Protein AF-A0A0N8PZY9-F1 (afdb_monomer)

Nearest PDB structures (foldseek):
  3bb5-assembly2_C  TM=7.639E-01  e=2.512E-04  Jannaschia sp. CCS1
  5awv-assembly1_A  TM=4.792E-01  e=1.477E+00  Nonomuraea gerenzanensis
  7oq4-assembly1_E  TM=2.740E-01  e=3.256E-01  Sulfolobus acidocaldarius DSM 639
  7d59-assembly1_G  TM=3.277E-01  e=2.192E+00  Homo sapiens
  8exx-assembly1_A  TM=3.166E-01  e=9.313E+00  Human alphaherpesvirus 1 strain KOS

Secondary structure (DSSP, 8-state):
-PPEEEEEEE---TT--HHHHHHHHHHHHHHHHH-BSSTTS--B-EEEEEEE---SSS--TT--EEEEEEESSHHHHHHHHHT-HHHHHHHHHH-

Structure (mmCIF, N/CA/C/O backbone):
data_AF-A0A0N8PZY9-F1
#
_entry.id   AF-A0A0N8PZY9-F1
#
loop_
_atom_site.group_PDB
_atom_site.id
_atom_site.type_symbol
_atom_site.label_atom_id
_atom_site.label_alt_id
_atom_site.label_comp_id
_atom_site.label_asym_id
_atom_site.label_entity_id
_atom_site.label_seq_id
_atom_site.pdbx_PDB_ins_code
_atom_site.Cartn_x
_atom_site.Cartn_y
_atom_site.Cartn_z
_atom_site.occupancy
_atom_site.B_iso_or_equiv
_atom_site.auth_seq_id
_atom_site.auth_comp_id
_atom_site.auth_asym_id
_atom_site.auth_atom_id
_atom_site.pdbx_PDB_model_num
ATOM 1 N N . MET A 1 1 ? -3.127 -1.964 -24.586 1.00 65.44 1 MET A N 1
ATOM 2 C CA . MET A 1 1 ? -4.058 -2.603 -23.627 1.00 65.44 1 MET A CA 1
ATOM 3 C C . MET A 1 1 ? -4.327 -1.613 -22.508 1.00 65.44 1 MET A C 1
ATOM 5 O O . MET A 1 1 ? -3.447 -0.804 -22.242 1.00 65.44 1 MET A O 1
ATOM 9 N N . ALA A 1 2 ? -5.522 -1.621 -21.916 1.00 82.38 2 ALA A N 1
ATOM 10 C CA . ALA A 1 2 ? -5.806 -0.769 -20.761 1.00 82.38 2 ALA A CA 1
ATOM 11 C C . ALA A 1 2 ? -4.956 -1.213 -19.552 1.00 82.38 2 ALA A C 1
ATOM 13 O O . ALA A 1 2 ? -4.684 -2.413 -19.434 1.00 82.38 2 ALA A O 1
ATOM 14 N N . PRO A 1 3 ? -4.526 -0.282 -18.683 1.00 92.38 3 PRO A N 1
ATOM 15 C CA . PRO A 1 3 ? -3.793 -0.628 -17.471 1.00 92.38 3 PRO A CA 1
ATOM 16 C C . PRO A 1 3 ? -4.652 -1.478 -16.522 1.00 92.38 3 PRO A C 1
ATOM 18 O O . PRO A 1 3 ? -5.883 -1.451 -16.577 1.00 92.38 3 PRO A O 1
ATOM 21 N N . ILE A 1 4 ? -4.002 -2.243 -15.646 1.00 97.62 4 ILE A N 1
ATOM 22 C CA . ILE A 1 4 ? -4.669 -3.058 -14.627 1.00 97.62 4 ILE A CA 1
ATOM 23 C C . ILE A 1 4 ? -4.893 -2.208 -13.379 1.00 97.62 4 ILE A C 1
ATOM 25 O O . ILE A 1 4 ? -3.930 -1.740 -12.776 1.00 97.62 4 ILE A O 1
ATOM 29 N N . THR A 1 5 ? -6.151 -2.065 -12.964 1.00 98.12 5 THR A N 1
ATOM 30 C CA . THR A 1 5 ? -6.525 -1.433 -11.693 1.00 98.12 5 THR A CA 1
ATOM 31 C C . THR A 1 5 ? -6.714 -2.495 -10.614 1.00 98.12 5 THR A C 1
ATOM 33 O O . THR A 1 5 ? -7.546 -3.392 -10.752 1.00 98.12 5 THR A O 1
ATOM 36 N N . HIS A 1 6 ? -5.953 -2.389 -9.531 1.00 98.06 6 HIS A N 1
ATOM 37 C CA . HIS A 1 6 ? -6.051 -3.247 -8.356 1.00 98.06 6 HIS A CA 1
ATOM 38 C C . HIS A 1 6 ? -6.552 -2.416 -7.172 1.00 98.06 6 HIS A C 1
ATOM 40 O O . HIS A 1 6 ? -5.982 -1.372 -6.870 1.00 98.06 6 HIS A O 1
ATOM 46 N N . ILE A 1 7 ? -7.635 -2.849 -6.527 1.00 98.12 7 ILE A N 1
ATOM 47 C CA . ILE A 1 7 ? -8.283 -2.096 -5.446 1.00 98.12 7 ILE A CA 1
ATOM 48 C C . ILE A 1 7 ? -8.150 -2.884 -4.151 1.00 98.12 7 ILE A C 1
ATOM 50 O O . ILE A 1 7 ? -8.532 -4.053 -4.092 1.00 98.12 7 ILE A O 1
ATOM 54 N N . VAL A 1 8 ? -7.650 -2.219 -3.114 1.00 97.69 8 VAL A N 1
ATOM 55 C CA . VAL A 1 8 ? -7.496 -2.774 -1.772 1.00 97.69 8 VAL A CA 1
ATOM 56 C C . VAL A 1 8 ? -8.321 -1.929 -0.812 1.00 97.69 8 VAL A C 1
ATOM 58 O O . VAL A 1 8 ? -8.090 -0.732 -0.684 1.00 97.69 8 VAL A O 1
ATOM 61 N N . ALA A 1 9 ? -9.280 -2.546 -0.127 1.00 96.94 9 ALA A N 1
ATOM 62 C CA . ALA A 1 9 ? -10.056 -1.912 0.932 1.00 96.94 9 ALA A CA 1
ATOM 63 C C . ALA A 1 9 ? -10.026 -2.801 2.172 1.00 96.94 9 ALA A C 1
ATOM 65 O O . ALA A 1 9 ? -10.296 -4.001 2.086 1.00 96.94 9 ALA A O 1
ATOM 66 N N . PHE A 1 10 ? -9.702 -2.223 3.327 1.00 96.50 10 PHE A N 1
ATOM 67 C CA . PHE A 1 10 ? -9.627 -2.972 4.579 1.00 96.50 10 PHE A CA 1
ATOM 68 C C . PHE A 1 10 ? -10.071 -2.146 5.787 1.00 96.50 10 PHE A C 1
ATOM 70 O O . PHE A 1 10 ? -10.272 -0.929 5.724 1.00 96.50 10 PHE A O 1
ATOM 77 N N . ARG A 1 11 ? -10.263 -2.861 6.894 1.00 95.94 11 ARG A N 1
ATOM 78 C CA . ARG A 1 11 ? -10.515 -2.330 8.233 1.00 95.94 11 ARG A CA 1
ATOM 79 C C . ARG A 1 11 ? -9.478 -2.903 9.185 1.00 95.94 11 ARG A C 1
ATOM 81 O O . ARG A 1 11 ? -9.027 -4.031 8.978 1.00 95.94 11 ARG A O 1
ATOM 88 N N . TYR A 1 12 ? -9.136 -2.157 10.217 1.00 96.00 12 TYR A N 1
ATOM 89 C CA . TYR A 1 12 ? -8.205 -2.592 11.243 1.00 96.00 12 TYR A CA 1
ATOM 90 C C . TYR A 1 12 ? -8.911 -3.440 12.303 1.00 96.00 12 TYR A C 1
ATOM 92 O O . TYR A 1 12 ? -10.143 -3.517 12.379 1.00 96.00 12 TYR A O 1
ATOM 100 N N . LYS A 1 13 ? -8.118 -4.102 13.149 1.00 95.94 13 LYS A N 1
ATOM 101 C CA . LYS A 1 13 ? -8.655 -4.742 14.351 1.00 95.94 13 LYS A CA 1
ATOM 102 C C . LYS A 1 13 ? -9.120 -3.638 15.317 1.00 95.94 13 LYS A C 1
ATOM 104 O O . LYS A 1 13 ? -8.502 -2.576 15.357 1.00 95.94 13 LYS A O 1
ATOM 109 N N . PRO A 1 14 ? -10.152 -3.874 16.149 1.00 95.25 14 PRO A N 1
ATOM 110 C CA . PRO A 1 14 ? -10.634 -2.865 17.100 1.00 95.25 14 PRO A CA 1
ATOM 111 C C . PRO A 1 14 ? -9.576 -2.368 18.096 1.00 95.25 14 PRO A C 1
ATOM 113 O O . PRO A 1 14 ? -9.730 -1.300 18.672 1.00 95.25 14 PRO A O 1
ATOM 116 N N . THR A 1 15 ? -8.519 -3.152 18.315 1.00 96.31 15 THR A N 1
ATOM 117 C CA . THR A 1 15 ? -7.418 -2.847 19.236 1.00 96.31 15 THR A CA 1
ATOM 118 C C . THR A 1 15 ? -6.261 -2.090 18.582 1.00 96.31 15 THR A C 1
ATOM 120 O O . THR A 1 15 ? -5.302 -1.776 19.277 1.00 96.31 15 THR A O 1
ATOM 123 N N . THR A 1 16 ? -6.308 -1.845 17.268 1.00 97.06 16 THR A N 1
ATOM 124 C CA . THR A 1 16 ? -5.241 -1.144 16.544 1.00 97.06 16 THR A CA 1
ATOM 125 C C . THR A 1 16 ? -5.254 0.343 16.891 1.00 97.06 16 THR A C 1
ATOM 127 O O . THR A 1 16 ? -6.282 1.009 16.750 1.00 97.06 16 THR A O 1
ATOM 130 N N . LEU A 1 17 ? -4.104 0.861 17.318 1.00 97.19 17 LEU A N 1
ATOM 131 C CA . LEU A 1 17 ? -3.905 2.257 17.698 1.00 97.19 17 LEU A CA 1
ATOM 132 C C . LEU A 1 17 ? -3.859 3.167 16.469 1.00 97.19 17 LEU A C 1
ATOM 134 O O . LEU A 1 17 ? -3.390 2.772 15.403 1.00 97.19 17 LEU A O 1
ATOM 138 N N . ASP A 1 18 ? -4.250 4.431 16.625 1.00 95.62 18 ASP A N 1
ATOM 139 C CA . ASP A 1 18 ? -4.233 5.402 15.522 1.00 95.62 18 ASP A CA 1
ATOM 140 C C . ASP A 1 18 ? -2.830 5.608 14.925 1.00 95.62 18 ASP A C 1
ATOM 142 O O . ASP A 1 18 ? -2.691 5.792 13.715 1.00 95.62 18 ASP A O 1
ATOM 146 N N . SER A 1 19 ? -1.777 5.509 15.743 1.00 97.25 19 SER A N 1
ATOM 147 C CA . SER A 1 19 ? -0.387 5.553 15.273 1.00 97.25 19 SER A CA 1
ATOM 148 C C . SER A 1 19 ? -0.032 4.365 14.377 1.00 97.25 19 SER A C 1
ATOM 150 O O . SER A 1 19 ? 0.670 4.539 13.385 1.00 97.25 19 SER A O 1
ATOM 152 N N . GLU A 1 20 ? -0.540 3.170 14.685 1.00 97.19 20 GLU A N 1
ATOM 153 C CA . GLU A 1 20 ? -0.351 1.970 13.864 1.00 97.19 20 GLU A CA 1
ATOM 154 C C . GLU A 1 20 ? -1.133 2.087 12.553 1.00 97.19 20 GLU A C 1
ATOM 156 O O . GLU A 1 20 ? -0.595 1.795 11.487 1.00 97.19 20 GLU A O 1
ATOM 161 N N . LYS A 1 21 ? -2.370 2.604 12.600 1.00 96.81 21 LYS A N 1
ATOM 162 C CA . LYS A 1 21 ? -3.162 2.885 11.389 1.00 96.81 21 LYS A CA 1
ATOM 163 C C . LYS A 1 21 ? -2.444 3.872 10.473 1.00 96.81 21 LYS A C 1
ATOM 165 O O . LYS A 1 21 ? -2.378 3.663 9.263 1.00 96.81 21 LYS A O 1
ATOM 170 N N . HIS A 1 22 ? -1.883 4.937 11.045 1.00 96.25 22 HIS A N 1
ATOM 171 C CA . HIS A 1 22 ? -1.107 5.920 10.296 1.00 96.25 22 HIS A CA 1
ATOM 172 C C . HIS A 1 22 ? 0.158 5.305 9.684 1.00 96.25 22 HIS A C 1
ATOM 174 O O . HIS A 1 22 ? 0.474 5.571 8.522 1.00 96.25 22 HIS A O 1
ATOM 180 N N . LEU A 1 23 ? 0.859 4.451 10.435 1.00 97.38 23 LEU A N 1
ATOM 181 C CA . LEU A 1 23 ? 2.039 3.742 9.948 1.00 97.38 23 LEU A CA 1
ATOM 182 C C . LEU A 1 23 ? 1.695 2.832 8.764 1.00 97.38 23 LEU A C 1
ATOM 184 O O . LEU A 1 23 ? 2.369 2.897 7.740 1.00 97.38 23 LEU A O 1
ATOM 188 N N . VAL A 1 24 ? 0.629 2.035 8.861 1.00 97.69 24 VAL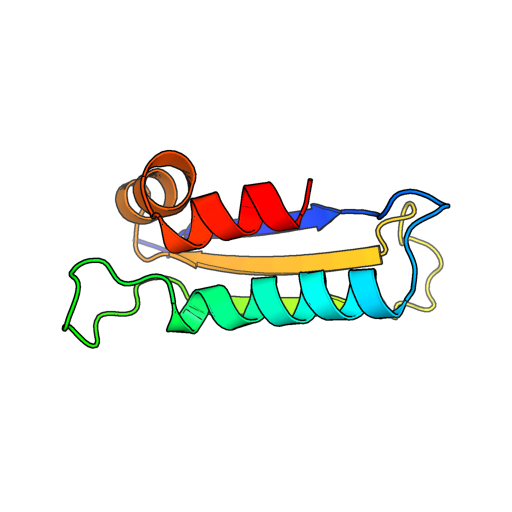 A N 1
ATOM 189 C CA . VAL A 1 24 ? 0.188 1.160 7.764 1.00 97.69 24 VAL A CA 1
ATOM 190 C C . VAL A 1 24 ? -0.216 1.985 6.544 1.00 97.69 24 VAL A C 1
ATOM 192 O O . VAL A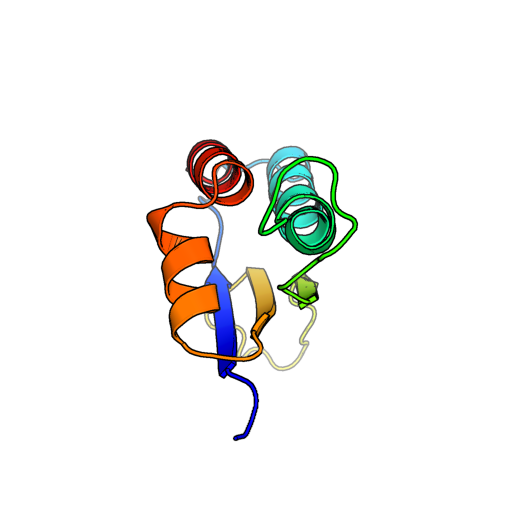 1 24 ? 0.235 1.697 5.438 1.00 97.69 24 VAL A O 1
ATOM 195 N N . ALA A 1 25 ? -1.015 3.040 6.724 1.00 97.19 25 ALA A N 1
ATOM 196 C CA . ALA A 1 25 ? -1.474 3.873 5.615 1.00 97.19 25 ALA A CA 1
ATOM 197 C C . ALA A 1 25 ? -0.321 4.591 4.888 1.00 97.19 25 ALA A C 1
ATOM 199 O O . ALA A 1 25 ? -0.269 4.580 3.658 1.00 97.19 25 ALA A O 1
ATOM 200 N N . SER A 1 26 ? 0.618 5.184 5.632 1.00 97.56 26 SER A N 1
ATOM 201 C CA . SER A 1 26 ? 1.798 5.843 5.050 1.00 97.56 26 SER A CA 1
ATOM 202 C C . SER A 1 26 ? 2.746 4.845 4.379 1.00 97.56 26 SER A C 1
ATOM 204 O O . SER A 1 26 ? 3.223 5.109 3.277 1.00 97.56 26 SER A O 1
ATOM 206 N N . SER A 1 27 ? 2.948 3.668 4.980 1.00 97.50 27 SER A N 1
ATOM 207 C CA . SER A 1 27 ? 3.758 2.593 4.393 1.00 97.50 27 SER A CA 1
ATOM 208 C C . SER A 1 27 ? 3.143 2.041 3.105 1.00 97.50 27 SER A C 1
ATOM 210 O O . SER A 1 27 ? 3.877 1.753 2.165 1.00 97.50 27 SER A O 1
ATOM 212 N N . PHE A 1 28 ? 1.809 1.943 3.021 1.00 97.94 28 PHE A N 1
ATOM 213 C CA . PHE A 1 28 ? 1.121 1.518 1.798 1.00 97.94 28 PHE A CA 1
ATOM 214 C C . PHE A 1 28 ? 1.378 2.503 0.650 1.00 97.94 28 PHE A C 1
ATOM 216 O O . PHE A 1 28 ? 1.708 2.090 -0.459 1.00 97.94 28 PHE A O 1
ATOM 223 N N . LEU A 1 29 ? 1.254 3.811 0.907 1.00 97.62 29 LEU A N 1
ATOM 224 C CA . LEU A 1 29 ? 1.511 4.843 -0.105 1.00 97.62 29 LEU A CA 1
ATOM 225 C C . LEU A 1 29 ? 2.972 4.836 -0.572 1.00 97.62 29 LEU A C 1
ATOM 227 O O . LEU A 1 29 ? 3.225 4.986 -1.764 1.00 97.62 29 LEU A O 1
ATOM 231 N N . ALA A 1 30 ? 3.917 4.592 0.339 1.00 97.25 30 ALA A N 1
ATOM 232 C CA . ALA A 1 30 ? 5.341 4.521 0.018 1.00 97.25 30 ALA A CA 1
ATOM 233 C C . ALA A 1 30 ? 5.699 3.377 -0.951 1.00 97.25 30 ALA A C 1
ATOM 235 O O . ALA A 1 30 ? 6.752 3.427 -1.582 1.00 97.25 30 ALA A O 1
ATOM 236 N N . LEU A 1 31 ? 4.834 2.368 -1.135 1.00 96.94 31 LEU A N 1
ATOM 237 C CA . LEU A 1 31 ? 5.080 1.279 -2.088 1.00 96.94 31 LEU A CA 1
ATOM 238 C C . LEU A 1 31 ? 5.244 1.765 -3.529 1.00 96.94 31 LEU A C 1
ATOM 240 O O . LEU A 1 31 ? 5.977 1.135 -4.282 1.00 96.94 31 LEU A O 1
ATOM 244 N N . GLN A 1 32 ? 4.635 2.891 -3.911 1.00 95.69 32 GLN A N 1
ATOM 245 C CA . GLN A 1 32 ? 4.849 3.460 -5.248 1.00 95.69 32 GLN A CA 1
ATOM 246 C C . GLN A 1 32 ? 6.321 3.829 -5.504 1.00 95.69 32 GLN A C 1
ATOM 248 O O . GLN A 1 32 ? 6.774 3.804 -6.643 1.00 95.69 32 GLN A O 1
ATOM 253 N N . ASP A 1 33 ? 7.054 4.173 -4.442 1.00 93.81 33 ASP A N 1
ATOM 254 C CA . ASP A 1 33 ? 8.450 4.596 -4.499 1.00 93.81 33 ASP A CA 1
ATOM 255 C C . ASP A 1 33 ? 9.413 3.446 -4.185 1.00 93.81 33 ASP A C 1
ATOM 257 O O . ASP A 1 33 ? 10.547 3.449 -4.658 1.00 93.81 33 ASP A O 1
ATOM 261 N N . LEU A 1 34 ? 8.965 2.469 -3.390 1.00 94.06 34 LEU A N 1
ATOM 262 C CA . LEU A 1 34 ? 9.775 1.335 -2.944 1.00 94.06 34 LEU A CA 1
ATOM 263 C C . LEU A 1 34 ? 9.718 0.130 -3.895 1.00 94.06 34 LEU A C 1
ATOM 265 O O . LEU A 1 34 ? 10.692 -0.617 -3.968 1.00 94.06 34 LEU A O 1
ATOM 269 N N . CYS A 1 35 ? 8.605 -0.077 -4.604 1.00 94.75 35 CYS A N 1
ATOM 270 C CA . CYS A 1 35 ? 8.457 -1.178 -5.554 1.00 94.75 35 CYS A CA 1
ATOM 271 C C . CYS A 1 35 ? 9.086 -0.804 -6.903 1.00 94.75 35 CYS A C 1
ATOM 273 O O . CYS A 1 35 ? 8.522 -0.046 -7.697 1.00 94.75 35 CYS A O 1
ATOM 275 N N . VAL A 1 36 ? 10.256 -1.384 -7.168 1.00 91.75 36 VAL A N 1
ATOM 276 C CA . VAL A 1 36 ? 11.024 -1.231 -8.410 1.00 91.75 36 VAL A CA 1
ATOM 277 C C . VAL A 1 36 ? 11.253 -2.599 -9.048 1.00 91.75 36 VAL A C 1
ATOM 279 O O . VAL A 1 36 ? 11.446 -3.588 -8.341 1.00 91.75 36 VAL A O 1
ATOM 282 N N . LEU A 1 37 ? 11.221 -2.675 -10.382 1.00 86.69 37 LEU A N 1
ATOM 283 C CA . LEU A 1 37 ? 11.454 -3.945 -11.089 1.00 86.69 37 LEU A CA 1
ATOM 284 C C . LEU A 1 37 ? 12.898 -4.423 -10.938 1.00 86.69 37 LEU A C 1
ATOM 286 O O . LEU A 1 37 ? 13.144 -5.608 -10.727 1.00 86.69 37 LEU A O 1
ATOM 290 N N . GLU A 1 38 ? 13.844 -3.492 -11.027 1.00 83.31 38 GLU A N 1
ATOM 291 C CA . GLU A 1 38 ? 15.269 -3.775 -10.926 1.00 83.31 38 GLU A CA 1
ATOM 292 C C . GLU A 1 38 ? 15.916 -2.857 -9.878 1.00 83.31 38 GLU A C 1
ATOM 294 O O . GLU A 1 38 ? 15.810 -1.627 -9.990 1.00 83.31 38 GLU A O 1
ATOM 299 N N . PRO A 1 39 ? 16.606 -3.417 -8.864 1.00 76.81 39 PRO A N 1
ATOM 300 C CA . PRO A 1 39 ? 17.314 -2.623 -7.868 1.00 76.81 39 PRO A CA 1
ATOM 301 C C . PRO A 1 39 ? 18.323 -1.666 -8.514 1.00 76.81 39 PRO A C 1
ATOM 303 O O . PRO A 1 39 ? 19.160 -2.074 -9.316 1.00 76.81 39 PRO A O 1
ATOM 306 N N . GLY A 1 40 ? 18.269 -0.388 -8.137 1.00 75.81 40 GLY A N 1
ATOM 307 C CA . GLY A 1 40 ? 19.159 0.649 -8.672 1.00 75.81 40 GLY A CA 1
ATOM 308 C C . GLY A 1 40 ? 18.658 1.332 -9.948 1.00 75.81 40 GLY A C 1
ATOM 309 O O . GLY A 1 40 ? 19.317 2.254 -10.428 1.00 75.81 40 GLY A O 1
ATOM 310 N N . THR A 1 41 ? 17.495 0.934 -10.470 1.00 79.31 41 THR A N 1
ATOM 311 C CA . THR A 1 41 ? 16.787 1.669 -11.527 1.00 79.31 41 THR A CA 1
ATOM 312 C C . THR A 1 41 ? 15.719 2.587 -10.932 1.00 79.31 41 THR A C 1
ATOM 314 O O . THR A 1 41 ? 15.233 2.359 -9.826 1.00 79.31 41 THR A O 1
ATOM 317 N N . ASP A 1 42 ? 15.331 3.621 -11.680 1.00 77.62 42 ASP A N 1
ATOM 318 C CA . ASP A 1 42 ? 14.199 4.491 -11.329 1.00 77.62 42 ASP A CA 1
ATOM 319 C C . ASP A 1 42 ? 12.873 3.985 -11.944 1.00 77.62 42 ASP A C 1
ATOM 321 O O . ASP A 1 42 ? 11.895 4.727 -12.057 1.00 77.62 42 ASP A O 1
ATOM 325 N N . GLU A 1 43 ? 12.828 2.716 -12.378 1.00 86.00 43 GLU A N 1
ATOM 326 C CA . GLU A 1 43 ? 11.667 2.130 -13.050 1.00 86.00 43 GLU A CA 1
ATOM 327 C C . GLU A 1 43 ? 10.596 1.678 -12.044 1.00 86.00 43 GLU A C 1
ATOM 329 O O . GLU A 1 43 ? 10.413 0.493 -11.745 1.00 86.00 43 GLU A O 1
ATOM 334 N N . ARG A 1 44 ? 9.853 2.664 -11.530 1.00 89.50 44 ARG A N 1
ATOM 335 C CA . ARG A 1 44 ? 8.617 2.445 -10.767 1.00 89.50 44 ARG A CA 1
ATOM 336 C C . ARG A 1 44 ? 7.537 1.907 -11.700 1.00 89.50 44 ARG A C 1
ATOM 338 O O . ARG A 1 44 ? 7.221 2.516 -12.724 1.00 89.50 44 ARG A O 1
ATOM 345 N N . TYR A 1 45 ? 6.945 0.777 -11.332 1.00 94.31 45 TYR A N 1
ATOM 346 C CA . TYR A 1 45 ? 5.974 0.064 -12.171 1.00 94.31 45 TYR A CA 1
ATOM 347 C C . TYR A 1 45 ? 4.555 0.042 -11.579 1.00 94.31 45 TYR A C 1
ATOM 349 O O . TYR A 1 45 ? 3.624 -0.468 -12.208 1.00 94.31 45 TYR A O 1
ATOM 357 N N . VAL A 1 46 ? 4.378 0.620 -10.387 1.00 96.25 46 VAL A N 1
ATOM 358 C CA . VAL A 1 46 ? 3.098 0.734 -9.688 1.00 96.25 46 VAL A CA 1
ATOM 359 C C . VAL A 1 46 ? 2.841 2.180 -9.276 1.00 96.25 46 VAL A C 1
ATOM 361 O O . VAL A 1 46 ? 3.696 2.838 -8.691 1.00 96.25 46 VAL A O 1
ATOM 364 N N . ALA A 1 47 ? 1.643 2.678 -9.572 1.00 96.75 47 ALA A N 1
ATOM 365 C CA . ALA A 1 47 ? 1.156 3.954 -9.054 1.00 96.75 47 ALA A CA 1
ATOM 366 C C . ALA A 1 47 ? 0.103 3.687 -7.983 1.00 96.75 47 ALA A C 1
ATOM 368 O O . ALA A 1 47 ? -0.797 2.880 -8.222 1.00 96.75 47 ALA A O 1
ATOM 369 N N . VAL A 1 48 ? 0.191 4.364 -6.836 1.00 98.00 48 VAL A N 1
ATOM 370 C CA . VAL A 1 48 ? -0.708 4.154 -5.695 1.00 98.00 48 VAL A CA 1
ATOM 371 C C . VAL A 1 48 ? -1.424 5.457 -5.360 1.00 98.00 48 VAL A C 1
ATOM 373 O O . VAL A 1 48 ? -0.813 6.508 -5.217 1.00 98.00 48 VAL A O 1
ATOM 376 N N . THR A 1 49 ? -2.743 5.396 -5.206 1.00 97.56 49 THR A N 1
ATOM 377 C CA . THR A 1 49 ? -3.549 6.506 -4.680 1.00 97.56 49 THR A CA 1
ATOM 378 C C . THR A 1 49 ? -4.535 5.973 -3.64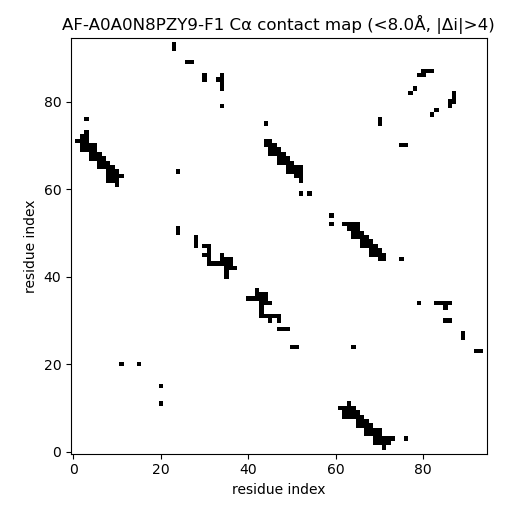7 1.00 97.56 49 THR A C 1
ATOM 380 O O . THR A 1 49 ? -4.871 4.792 -3.677 1.00 97.56 49 THR A O 1
ATOM 383 N N . GLY A 1 50 ? -5.009 6.808 -2.724 1.00 96.00 50 GLY A N 1
ATOM 384 C CA . GLY A 1 50 ? -5.997 6.401 -1.722 1.00 96.00 50 GLY A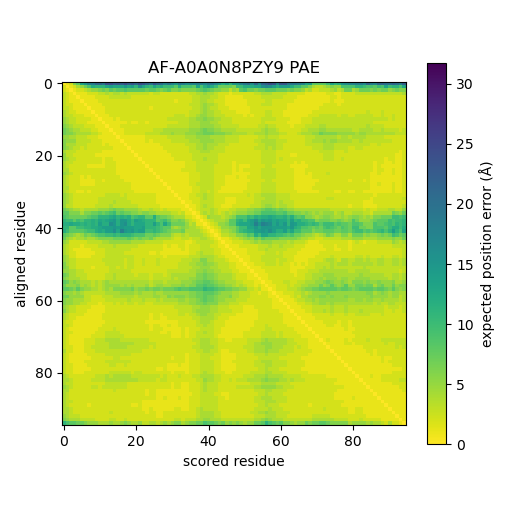 CA 1
ATOM 385 C C . GLY A 1 50 ? -5.691 6.917 -0.323 1.00 96.00 50 GLY A C 1
ATOM 386 O O . GLY A 1 50 ? -4.864 7.810 -0.150 1.00 96.00 50 GLY A O 1
ATOM 387 N N . GLY A 1 51 ? -6.379 6.364 0.674 1.00 95.88 51 GLY A N 1
ATOM 388 C CA . GLY A 1 51 ? -6.234 6.769 2.068 1.00 95.88 51 GLY A CA 1
ATOM 389 C C . GLY A 1 51 ? -7.450 6.432 2.926 1.00 95.88 51 GLY A C 1
ATOM 390 O O . GLY A 1 51 ? -8.208 5.506 2.625 1.00 95.88 51 GLY A O 1
ATOM 391 N N . ALA A 1 52 ? -7.605 7.186 4.015 1.00 96.06 52 ALA A N 1
ATOM 392 C CA . ALA A 1 52 ? -8.702 7.030 4.962 1.00 96.06 52 ALA A CA 1
ATOM 393 C C . ALA A 1 52 ? -10.053 7.384 4.325 1.00 96.06 52 ALA A C 1
ATOM 395 O O . ALA A 1 52 ? -10.185 8.384 3.618 1.00 96.06 52 ALA A O 1
ATOM 396 N N . ASN A 1 53 ? -11.072 6.578 4.613 1.00 94.69 53 ASN A N 1
ATOM 397 C CA . ASN A 1 53 ? -12.438 6.846 4.190 1.00 94.69 53 ASN A CA 1
ATOM 398 C C . ASN A 1 53 ? -13.028 8.014 4.998 1.00 94.69 53 ASN A C 1
ATOM 400 O O . ASN A 1 53 ? -13.032 7.984 6.228 1.00 94.69 53 ASN A O 1
ATOM 404 N N . ASN A 1 54 ? -13.555 9.020 4.303 1.00 94.62 54 ASN A N 1
ATOM 405 C CA . ASN A 1 54 ? -14.198 10.197 4.888 1.00 94.62 54 ASN A CA 1
ATOM 406 C C . ASN A 1 54 ? -15.641 10.417 4.388 1.00 94.62 54 ASN A C 1
ATOM 408 O O . ASN A 1 54 ? -16.186 11.506 4.562 1.00 94.62 54 ASN A O 1
ATOM 412 N N . SER A 1 55 ? -16.257 9.417 3.749 1.00 95.06 55 SER A N 1
ATOM 413 C CA . SER A 1 55 ? -17.612 9.543 3.203 1.00 95.06 55 SER A CA 1
ATOM 414 C C . SER A 1 55 ? -18.646 9.739 4.317 1.00 95.06 55 SER A C 1
ATOM 416 O O . SER A 1 55 ? -18.744 8.939 5.249 1.00 95.06 55 SER A O 1
ATOM 418 N N . SER A 1 56 ? -19.462 10.786 4.185 1.00 94.88 56 SER A N 1
ATOM 419 C CA . SER A 1 56 ? -20.573 11.100 5.092 1.00 94.88 56 SER A CA 1
ATOM 420 C C . SER A 1 56 ? -21.869 10.349 4.762 1.00 94.88 56 SER A C 1
ATOM 422 O O . SER A 1 56 ? -22.864 10.495 5.466 1.00 94.88 56 SER A O 1
ATOM 424 N N . GLU A 1 57 ? -21.875 9.524 3.714 1.00 96.19 57 GLU A N 1
ATOM 425 C CA . GLU A 1 57 ? -23.086 8.900 3.163 1.00 96.19 57 GLU A CA 1
ATOM 426 C C . GLU A 1 57 ? -23.492 7.600 3.881 1.00 96.19 57 GLU A C 1
ATOM 428 O O . GLU A 1 57 ? -24.487 6.976 3.526 1.00 96.19 57 GLU A O 1
ATOM 433 N N . GLY A 1 58 ? -22.729 7.155 4.886 1.00 91.88 58 GLY A N 1
ATOM 434 C CA . GLY A 1 58 ? -23.076 5.998 5.726 1.00 91.88 58 GLY A CA 1
ATOM 435 C C . GLY A 1 58 ? -22.895 4.621 5.070 1.00 91.88 58 GLY A C 1
ATOM 436 O O . GLY A 1 58 ? -23.135 3.601 5.710 1.00 91.88 58 GLY A O 1
ATOM 437 N N . GLN A 1 59 ? -22.403 4.561 3.830 1.00 94.75 59 GLN A N 1
ATOM 438 C CA . GLN A 1 59 ? -22.270 3.323 3.046 1.00 94.75 59 GLN A CA 1
ATOM 439 C C . GLN A 1 59 ? -20.862 2.701 3.100 1.00 94.75 59 GLN A C 1
ATOM 441 O O . GLN A 1 59 ? -20.482 1.925 2.224 1.00 94.75 59 GLN A O 1
ATOM 446 N N . THR A 1 60 ? -20.075 3.010 4.137 1.00 93.38 60 THR A N 1
ATOM 447 C CA . THR A 1 60 ? -18.663 2.588 4.257 1.00 93.38 60 THR A CA 1
ATOM 448 C C . THR A 1 60 ? -18.486 1.080 4.431 1.00 93.38 60 THR A C 1
ATOM 450 O O . THR A 1 60 ? -17.394 0.558 4.215 1.00 93.38 60 THR A O 1
ATOM 453 N N . LYS A 1 61 ? -19.542 0.369 4.860 1.00 94.19 61 LYS A N 1
ATOM 454 C CA . LYS A 1 61 ? -19.517 -1.065 5.210 1.00 94.19 61 LYS A CA 1
ATOM 455 C C . LYS A 1 61 ? -18.414 -1.426 6.220 1.00 94.19 61 LYS A C 1
ATOM 457 O O . LYS A 1 61 ? -17.977 -2.571 6.286 1.00 94.19 61 LYS A O 1
ATOM 462 N N . GLY A 1 62 ? -17.976 -0.448 7.015 1.00 94.12 62 GLY A N 1
ATOM 463 C CA . GLY A 1 62 ? -16.919 -0.606 8.011 1.00 94.12 62 GLY A CA 1
ATOM 464 C C . GLY A 1 62 ? -15.493 -0.619 7.455 1.00 94.12 62 GLY A C 1
ATOM 465 O O . GLY A 1 62 ? -14.581 -0.877 8.232 1.00 94.12 62 GLY A O 1
ATOM 466 N N . TYR A 1 63 ? -15.278 -0.360 6.160 1.00 96.62 63 TYR A N 1
ATOM 467 C CA . TYR A 1 63 ? -13.935 -0.173 5.605 1.00 96.62 63 TYR A CA 1
ATOM 468 C C . TYR A 1 63 ? -13.369 1.186 6.015 1.00 96.62 63 TYR A C 1
ATOM 470 O O . TYR A 1 63 ? -14.013 2.219 5.822 1.00 96.62 63 TYR A O 1
ATOM 478 N N . GLU A 1 64 ? -12.153 1.174 6.559 1.00 96.38 64 GLU A N 1
ATOM 479 C CA . GLU A 1 64 ? -11.493 2.366 7.097 1.00 96.38 64 GLU A CA 1
ATOM 480 C C . GLU A 1 64 ? -10.550 3.009 6.081 1.00 96.38 64 GLU A C 1
ATOM 482 O O . GLU A 1 64 ? -10.408 4.227 6.085 1.00 96.38 64 GLU A O 1
ATOM 487 N N . HIS A 1 65 ? -9.900 2.217 5.224 1.00 97.00 65 HIS A N 1
ATOM 488 C CA . HIS A 1 65 ? -8.990 2.711 4.188 1.00 97.00 65 HIS A CA 1
ATOM 489 C C . HIS A 1 65 ? -9.265 2.041 2.845 1.00 97.00 65 HIS A C 1
ATOM 491 O O . HIS A 1 65 ? -9.719 0.895 2.776 1.00 97.00 65 HIS A O 1
ATOM 497 N N . THR A 1 66 ? -8.995 2.765 1.762 1.00 97.88 66 THR A N 1
ATOM 498 C CA . THR A 1 66 ? -9.056 2.237 0.398 1.00 97.88 66 THR A CA 1
ATOM 499 C C . THR A 1 66 ? -7.909 2.792 -0.428 1.00 97.88 66 THR A C 1
ATOM 501 O O . THR A 1 66 ? -7.664 3.997 -0.422 1.00 97.88 66 THR A O 1
ATOM 504 N N . PHE A 1 67 ? -7.241 1.905 -1.158 1.00 98.19 67 PHE A N 1
ATOM 505 C CA . PHE A 1 67 ? -6.153 2.215 -2.070 1.00 98.19 67 PHE A CA 1
ATOM 506 C C . PHE A 1 67 ? -6.455 1.665 -3.461 1.00 98.19 67 PHE A C 1
ATOM 508 O O . PHE A 1 67 ? -7.031 0.586 -3.620 1.00 98.19 67 PHE A O 1
ATOM 515 N N . VAL A 1 68 ? -6.047 2.422 -4.470 1.00 98.25 68 VAL A N 1
ATOM 516 C CA . VAL A 1 68 ? -6.140 2.088 -5.884 1.00 98.25 68 VAL A CA 1
ATOM 517 C C . VAL A 1 68 ? -4.729 2.064 -6.439 1.00 98.25 68 VAL A C 1
ATOM 519 O O . VAL A 1 68 ? -4.026 3.075 -6.414 1.00 98.25 68 VAL A O 1
ATOM 522 N N . LEU A 1 69 ? -4.335 0.903 -6.946 1.00 98.38 69 LEU A N 1
ATOM 523 C CA . LEU A 1 69 ? -3.049 0.675 -7.575 1.00 98.38 69 LEU A CA 1
ATOM 524 C C . LEU A 1 69 ? -3.246 0.491 -9.074 1.00 98.38 69 LEU A C 1
ATOM 526 O O . LEU A 1 69 ? -4.224 -0.124 -9.510 1.00 98.38 69 LEU A O 1
ATOM 530 N N . THR A 1 70 ? -2.308 1.000 -9.862 1.00 97.94 70 THR A N 1
ATOM 531 C CA . THR A 1 70 ? -2.317 0.847 -11.319 1.00 97.94 70 THR A CA 1
ATOM 532 C C . THR A 1 70 ? -1.023 0.198 -11.791 1.00 97.94 70 THR A C 1
ATOM 534 O O . THR A 1 70 ? 0.055 0.660 -11.428 1.00 97.94 70 THR A O 1
ATOM 537 N N . PHE A 1 71 ? -1.147 -0.836 -12.627 1.00 97.00 71 PHE A N 1
ATOM 538 C CA . PHE A 1 71 ? -0.037 -1.563 -13.256 1.00 97.00 71 PHE A CA 1
ATOM 539 C C . PHE A 1 71 ? -0.164 -1.519 -14.780 1.00 97.00 71 PHE A C 1
ATOM 541 O O . PHE A 1 71 ? -1.278 -1.445 -15.313 1.00 97.00 71 PHE A O 1
ATOM 548 N N . ARG A 1 72 ? 0.951 -1.631 -15.514 1.00 95.19 72 ARG A N 1
ATOM 549 C CA . ARG A 1 72 ? 0.918 -1.607 -16.990 1.00 95.19 72 ARG A CA 1
ATOM 550 C C . ARG A 1 72 ? 0.323 -2.893 -17.558 1.00 95.19 72 ARG A C 1
ATOM 552 O O . ARG A 1 72 ? -0.325 -2.872 -18.604 1.00 95.19 72 ARG A O 1
ATOM 559 N N . ASN A 1 73 ? 0.537 -4.018 -16.878 1.00 95.31 73 ASN A N 1
ATOM 560 C CA . ASN A 1 73 ? 0.091 -5.336 -17.317 1.00 95.31 73 ASN A CA 1
ATOM 561 C C . ASN A 1 73 ? -0.121 -6.303 -16.134 1.00 95.31 73 ASN A C 1
ATOM 563 O O . ASN A 1 73 ? 0.132 -5.982 -14.974 1.00 95.31 73 ASN A O 1
ATOM 567 N N . ARG A 1 74 ? -0.628 -7.505 -16.436 1.00 95.94 74 ARG A N 1
ATOM 568 C CA . ARG A 1 74 ? -0.913 -8.538 -15.430 1.00 95.94 74 ARG A CA 1
ATOM 569 C C . ARG A 1 74 ? 0.355 -9.088 -14.766 1.00 95.94 74 ARG A C 1
ATOM 571 O O . ARG A 1 74 ? 0.306 -9.325 -13.566 1.00 95.94 74 ARG A O 1
ATOM 578 N N . ALA A 1 75 ? 1.439 -9.268 -15.522 1.00 95.25 75 ALA A N 1
ATOM 579 C CA . ALA A 1 75 ? 2.675 -9.866 -15.021 1.00 95.25 75 ALA A CA 1
ATOM 580 C C . ALA A 1 75 ? 3.335 -8.990 -13.948 1.00 95.25 75 ALA A C 1
ATOM 582 O O . ALA A 1 75 ? 3.759 -9.502 -12.922 1.00 95.25 75 ALA A O 1
ATOM 583 N N . GLU A 1 76 ? 3.331 -7.670 -14.134 1.00 95.38 76 GLU A N 1
ATOM 584 C CA . GLU A 1 76 ? 3.780 -6.710 -13.118 1.00 95.38 76 GLU A CA 1
ATOM 585 C C . GLU A 1 76 ? 2.949 -6.777 -11.838 1.00 95.38 76 GLU A C 1
ATOM 587 O O . GLU A 1 76 ? 3.498 -6.773 -10.741 1.00 95.38 76 GLU A O 1
ATOM 592 N N . ARG A 1 77 ? 1.620 -6.888 -11.961 1.00 97.06 77 ARG A N 1
ATOM 593 C CA . ARG A 1 77 ? 0.747 -7.058 -10.794 1.00 97.06 77 ARG A CA 1
ATOM 594 C C . ARG A 1 77 ? 1.028 -8.379 -10.078 1.00 97.06 77 ARG A C 1
ATOM 596 O O . ARG A 1 77 ? 1.036 -8.396 -8.854 1.00 97.06 77 ARG A O 1
ATOM 603 N N . ASP A 1 78 ? 1.223 -9.473 -10.813 1.00 97.31 78 ASP A N 1
ATOM 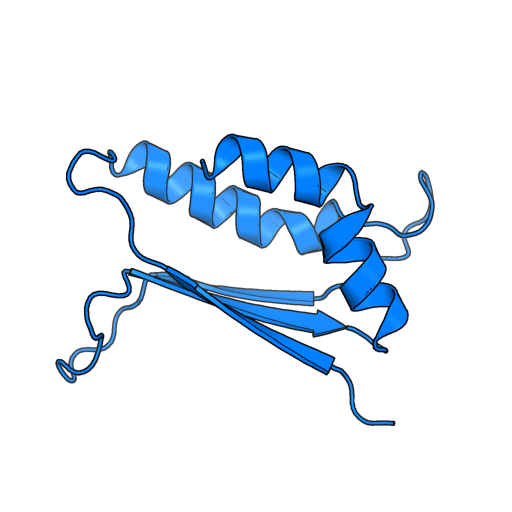604 C CA . ASP A 1 78 ? 1.572 -10.773 -10.223 1.00 97.31 78 ASP A CA 1
ATOM 605 C C . ASP A 1 78 ? 2.939 -10.703 -9.517 1.00 97.31 78 ASP A C 1
ATOM 607 O O . ASP A 1 78 ? 3.044 -11.098 -8.362 1.00 97.31 78 ASP A O 1
ATOM 611 N N . TYR A 1 79 ? 3.953 -10.092 -10.138 1.00 96.00 79 TYR A N 1
ATOM 612 C CA . TYR A 1 79 ? 5.258 -9.854 -9.511 1.00 96.00 79 TYR A CA 1
ATOM 613 C C . TYR A 1 79 ? 5.145 -9.027 -8.221 1.00 96.00 79 TYR A C 1
ATOM 615 O O . TYR A 1 79 ? 5.669 -9.441 -7.188 1.00 96.00 79 TYR A O 1
ATOM 623 N N . TYR A 1 80 ? 4.400 -7.916 -8.248 1.00 96.88 80 TYR A N 1
ATOM 624 C CA . TYR A 1 80 ? 4.120 -7.108 -7.059 1.00 96.88 80 TYR A CA 1
ATOM 625 C C . TYR A 1 80 ? 3.535 -7.957 -5.932 1.00 96.88 80 TYR A C 1
ATOM 627 O O . TYR A 1 80 ? 4.009 -7.911 -4.801 1.00 96.88 80 TYR A O 1
ATOM 635 N N . VAL A 1 81 ? 2.511 -8.764 -6.225 1.00 96.75 81 VAL A N 1
ATOM 636 C CA . VAL A 1 81 ? 1.837 -9.568 -5.200 1.00 96.75 81 VAL A CA 1
ATOM 637 C C . VAL A 1 81 ? 2.732 -10.691 -4.683 1.00 96.75 81 VAL A C 1
ATOM 639 O O . VAL A 1 81 ? 2.766 -10.900 -3.470 1.00 96.75 81 VAL A O 1
ATOM 642 N N . ASP A 1 82 ? 3.457 -11.389 -5.550 1.00 96.50 82 ASP A N 1
ATOM 643 C CA . ASP A 1 82 ? 4.061 -12.680 -5.210 1.00 96.50 82 ASP A CA 1
ATOM 644 C C . ASP A 1 82 ? 5.567 -12.614 -4.923 1.00 96.50 82 ASP A C 1
ATOM 646 O O . ASP A 1 82 ? 6.084 -13.495 -4.241 1.00 96.50 82 ASP A O 1
ATOM 650 N N . GLN A 1 83 ? 6.278 -11.600 -5.430 1.00 94.75 83 GLN A N 1
ATOM 651 C CA . GLN A 1 83 ? 7.748 -11.597 -5.471 1.00 94.75 83 GLN A CA 1
ATOM 652 C C . GLN A 1 83 ? 8.396 -10.319 -4.930 1.00 94.75 83 GLN A C 1
ATOM 654 O O . GLN A 1 83 ? 9.461 -10.405 -4.326 1.00 94.75 83 GLN A O 1
ATOM 659 N N . ASP A 1 84 ? 7.779 -9.148 -5.114 1.00 95.25 84 ASP A N 1
ATOM 660 C CA . ASP A 1 84 ? 8.382 -7.868 -4.725 1.00 95.25 84 ASP A CA 1
ATOM 661 C C . ASP A 1 84 ? 8.645 -7.801 -3.208 1.00 95.25 84 ASP A C 1
ATOM 663 O O . ASP A 1 84 ? 7.717 -7.850 -2.394 1.00 95.25 84 ASP A O 1
ATOM 667 N N . GLU A 1 85 ? 9.922 -7.700 -2.823 1.00 95.25 85 GLU A N 1
ATOM 668 C CA . GLU A 1 85 ? 10.343 -7.723 -1.418 1.00 95.25 85 GLU A CA 1
ATOM 669 C C . GLU A 1 85 ? 9.772 -6.557 -0.606 1.00 95.25 85 GLU A C 1
ATOM 671 O O . GLU A 1 85 ? 9.462 -6.729 0.575 1.00 95.25 85 GLU A O 1
ATOM 676 N N . ALA A 1 86 ? 9.634 -5.370 -1.208 1.00 95.75 86 ALA A N 1
ATOM 677 C CA . ALA A 1 86 ? 9.088 -4.210 -0.511 1.00 95.75 86 ALA A CA 1
ATOM 678 C C . ALA A 1 86 ? 7.612 -4.444 -0.179 1.00 95.75 86 ALA A C 1
ATOM 680 O O . ALA A 1 86 ? 7.176 -4.174 0.944 1.00 95.75 86 ALA A O 1
ATOM 681 N N . HIS A 1 87 ? 6.862 -5.032 -1.114 1.00 97.19 87 HIS A N 1
ATOM 682 C CA . HIS A 1 87 ? 5.484 -5.421 -0.850 1.00 97.19 87 HIS A CA 1
ATOM 683 C C . HIS A 1 87 ? 5.377 -6.586 0.149 1.00 97.19 87 HIS A C 1
ATOM 685 O O . HIS A 1 87 ? 4.505 -6.541 1.016 1.00 97.19 87 HIS A O 1
ATOM 691 N N . GLN A 1 88 ? 6.264 -7.592 0.117 1.00 97.81 88 GLN A N 1
ATOM 692 C CA . GLN A 1 88 ? 6.244 -8.657 1.135 1.00 97.81 88 GLN A CA 1
ATOM 693 C C . GLN A 1 88 ? 6.495 -8.104 2.547 1.00 97.81 88 GLN A C 1
ATOM 695 O O . GLN A 1 88 ? 5.736 -8.415 3.463 1.00 97.81 88 GLN A O 1
ATOM 700 N N . ARG A 1 89 ? 7.480 -7.211 2.718 1.00 97.62 89 ARG A N 1
ATOM 701 C CA . ARG A 1 89 ? 7.732 -6.527 4.003 1.00 97.62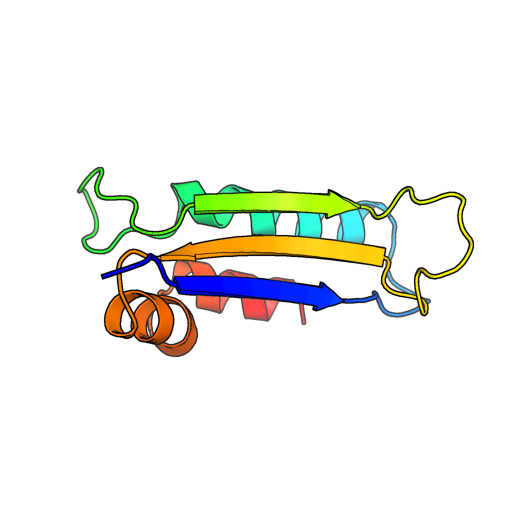 89 ARG A CA 1
ATOM 702 C C . ARG A 1 89 ? 6.526 -5.711 4.459 1.00 97.62 89 ARG A C 1
ATOM 704 O O . ARG A 1 89 ? 6.209 -5.682 5.646 1.00 97.62 89 ARG A O 1
ATOM 711 N N . PHE A 1 90 ? 5.828 -5.063 3.525 1.00 97.62 90 PHE A N 1
ATOM 712 C CA . PHE A 1 90 ? 4.589 -4.365 3.846 1.00 97.62 90 PHE A CA 1
ATOM 713 C C . PHE A 1 90 ? 3.502 -5.321 4.359 1.00 97.62 90 PHE A C 1
ATOM 715 O O . PHE A 1 90 ? 2.845 -4.994 5.345 1.00 97.62 90 PHE A O 1
ATOM 722 N N . LYS A 1 91 ? 3.321 -6.502 3.749 1.00 96.94 91 LYS A N 1
ATOM 723 C CA . LYS A 1 91 ? 2.349 -7.495 4.244 1.00 96.94 91 LYS A CA 1
ATOM 724 C C . LYS A 1 91 ? 2.656 -7.921 5.677 1.00 96.94 91 LYS A C 1
ATOM 726 O O . LYS A 1 91 ? 1.745 -7.978 6.492 1.00 96.94 91 LYS A O 1
ATOM 731 N N . GLU A 1 92 ? 3.926 -8.166 5.991 1.00 97.00 92 GLU A N 1
ATOM 732 C CA . GLU A 1 92 ? 4.360 -8.505 7.352 1.00 97.00 92 GLU A CA 1
ATOM 733 C C . GLU A 1 92 ? 4.050 -7.382 8.353 1.00 97.00 92 GLU A C 1
ATOM 735 O O . GLU A 1 92 ? 3.593 -7.655 9.462 1.00 97.00 92 GLU A O 1
ATOM 740 N N . LEU A 1 93 ? 4.250 -6.120 7.956 1.00 95.12 93 LEU A N 1
ATOM 741 C CA . LEU A 1 93 ? 3.912 -4.948 8.768 1.00 95.12 93 LEU A CA 1
ATOM 742 C C . LEU A 1 93 ? 2.395 -4.776 8.953 1.00 95.12 93 LEU A C 1
ATOM 744 O O . LEU A 1 93 ? 1.948 -4.388 10.032 1.00 95.12 93 LEU A O 1
ATOM 748 N N . ALA A 1 94 ? 1.602 -5.041 7.915 1.00 93.06 94 ALA A N 1
ATOM 749 C CA . ALA A 1 94 ? 0.149 -4.895 7.949 1.00 93.06 94 ALA A CA 1
ATOM 750 C C . ALA A 1 94 ? -0.554 -5.999 8.766 1.00 93.06 94 ALA A C 1
ATOM 752 O O . ALA A 1 94 ? -1.627 -5.741 9.319 1.00 93.06 94 ALA A O 1
ATOM 753 N N . GLY A 1 95 ? 0.066 -7.181 8.878 1.00 90.69 95 GLY A N 1
ATOM 754 C CA . GLY A 1 95 ? -0.394 -8.310 9.697 1.00 90.69 95 GLY A CA 1
ATOM 755 C C . GLY A 1 95 ? -1.515 -9.121 9.065 1.00 90.69 95 GLY A C 1
ATOM 756 O O . GLY A 1 95 ? -2.611 -9.167 9.679 1.00 90.69 95 GLY A O 1
#

Radius of gyration: 14.3 Å; Cα contacts (8 Å, |Δi|>4): 123; chains: 1; bounding box: 42×24×43 Å

InterPro domains:
  IPR011008 Dimeric alpha-beta barrel [SSF54909] (3-93)
  IPR013097 Stress responsive alpha+beta-barrel [PF07876] (4-93)
  IPR013097 Stress responsive alpha+be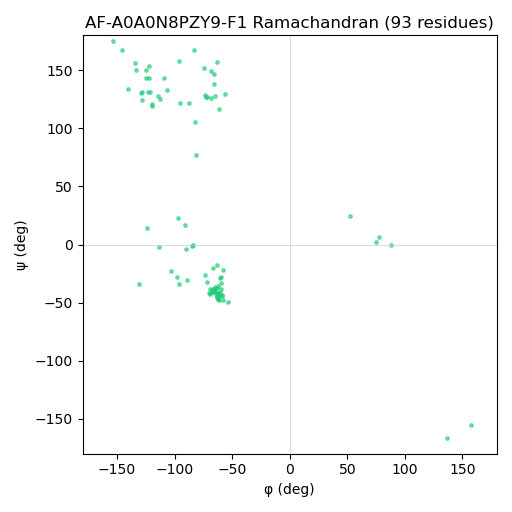ta-barrel [PS51502] (4-95)
  IPR013097 Stress responsive alpha+beta-barrel [SM00886] (4-95)

Solvent-accessible surface area (backbone atoms only — not comparable to full-atom values): 5749 Å² total; per-residue (Å²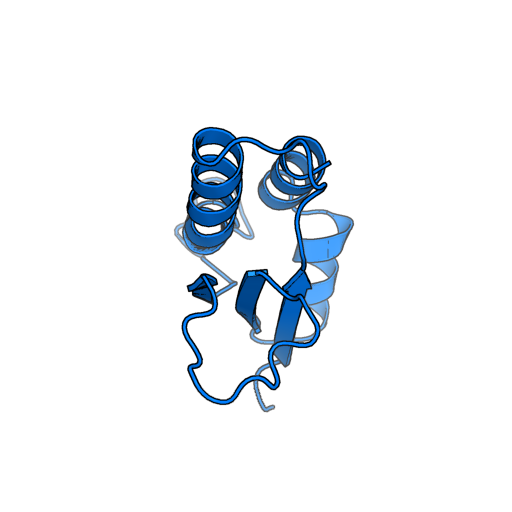): 129,78,63,41,77,47,77,51,73,47,59,78,64,95,84,63,48,71,69,55,54,50,49,46,56,53,54,59,52,46,42,33,79,59,39,49,84,48,92,93,54,90,54,56,59,43,48,60,49,72,45,73,65,78,78,89,82,77,78,57,88,74,43,46,34,39,38,44,34,41,22,75,41,69,67,59,48,50,40,46,75,76,65,37,63,57,49,52,55,46,50,66,72,69,106

Sequence (95 aa):
MAPITHIVAFRYKPTTLDSEKHLVASSFLALQDLCVLEPGTDERYVAVTGGANNSSEGQTKGYEHTFVLTFRNRAERDYYVDQDEAHQRFKELAG

Foldseek 3Di:
DDWDKDKDWAADDPPDDPVLLVVLQVLQQCCQQQFAPDPPDRHRFKHKDWFADDDPPPPCVRTGIMMIMIGRDDVSVVCLVPPGPSSVVSVVSRD

pLDDT: mean 94.48, std 5.53, range [65.44, 98.38]

Organism: Rhodotorula graminis (strain WP1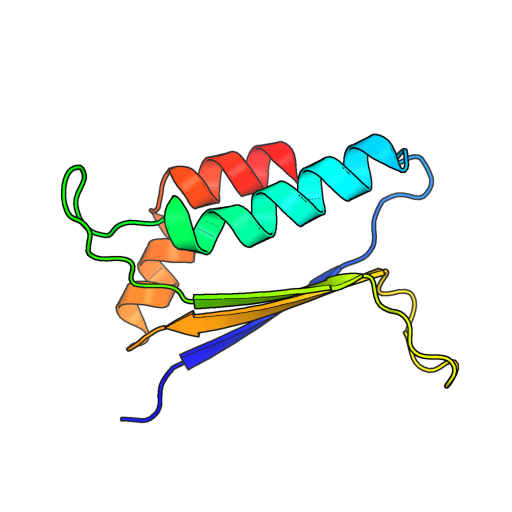) (NCBI:txid578459)

Mean predicted aligned error: 3.17 Å